Protein AF-D2H8Y7-F1 (afdb_monomer_lite)

Radius of gyration: 18.87 Å; chains: 1; bounding box: 43×29×47 Å

pLDDT: mean 90.61, std 8.82, range [58.47, 97.81]

InterPro domains:
  IPR017942 Lipid-binding serum glycoprotein, N-terminal [PF01273] (3-90)
  IPR017943 Bactericidal permeability-increasing protein, alpha/beta domain superfamily [SSF55394] (4-90)
  IPR051902 BPI fold-containing superfamily member [PTHR47015] (2-90)

Structure (mmCIF, N/CA/C/O backbone):
data_AF-D2H8Y7-F1
#
_entry.id   AF-D2H8Y7-F1
#
loop_
_atom_site.group_PDB
_atom_site.id
_atom_site.type_symbol
_atom_site.label_atom_id
_atom_site.label_alt_id
_atom_site.label_comp_id
_atom_site.label_asym_id
_atom_site.label_entity_id
_atom_site.label_seq_id
_atom_site.pdbx_PDB_ins_code
_atom_site.Cartn_x
_atom_site.Cartn_y
_atom_site.Cartn_z
_atom_site.occupancy
_atom_site.B_iso_or_equiv
_atom_site.auth_seq_id
_atom_site.auth_comp_id
_atom_site.auth_asym_id
_atom_site.auth_atom_id
_atom_site.pdbx_PDB_model_num
ATOM 1 N N . SER A 1 1 ? 26.439 -0.834 -12.032 1.00 62.72 1 SER A N 1
ATOM 2 C CA . SER A 1 1 ? 26.261 0.595 -11.704 1.00 62.72 1 SER A CA 1
ATOM 3 C C . SER A 1 1 ? 25.076 1.143 -12.485 1.00 62.72 1 SER A C 1
ATOM 5 O O . SER A 1 1 ? 24.891 0.729 -13.626 1.00 62.72 1 SER A O 1
ATOM 7 N N . MET A 1 2 ? 24.253 1.995 -11.877 1.00 65.94 2 MET A N 1
ATOM 8 C CA . MET A 1 2 ? 23.031 2.565 -12.458 1.00 65.94 2 MET A CA 1
ATOM 9 C C . MET A 1 2 ? 23.219 4.073 -12.617 1.00 65.94 2 MET A C 1
ATOM 11 O O . MET A 1 2 ? 23.695 4.715 -11.688 1.00 65.94 2 MET A O 1
ATOM 15 N N . VAL A 1 3 ? 22.866 4.626 -13.779 1.00 80.38 3 VAL A N 1
ATOM 16 C CA . VAL A 1 3 ? 23.055 6.058 -14.070 1.00 80.38 3 VAL A CA 1
ATOM 17 C C . VAL A 1 3 ? 21.851 6.867 -13.610 1.00 80.38 3 VAL A C 1
ATOM 19 O O . VAL A 1 3 ? 22.005 7.925 -13.011 1.00 80.38 3 VAL A O 1
ATOM 22 N N . SER A 1 4 ? 20.642 6.377 -13.887 1.00 88.25 4 SER A N 1
ATOM 23 C CA . SER A 1 4 ? 19.407 7.054 -13.494 1.00 88.25 4 SER A CA 1
ATOM 24 C C . SER A 1 4 ? 18.221 6.096 -13.406 1.00 88.25 4 SER A C 1
ATOM 26 O O . SER A 1 4 ? 18.195 5.045 -14.053 1.00 88.25 4 SER A O 1
ATOM 28 N N . VAL A 1 5 ? 17.225 6.494 -12.610 1.00 92.06 5 VAL A N 1
ATOM 29 C CA . VAL A 1 5 ? 15.903 5.862 -12.537 1.00 92.06 5 VAL A CA 1
ATOM 30 C C . VAL A 1 5 ? 14.855 6.921 -12.808 1.00 92.06 5 VAL A C 1
ATOM 32 O O . VAL A 1 5 ? 14.822 7.951 -12.137 1.00 92.06 5 VAL A O 1
ATOM 35 N N . LYS A 1 6 ? 13.973 6.659 -13.769 1.00 94.00 6 LYS A N 1
ATOM 36 C CA . LYS A 1 6 ? 12.800 7.492 -14.032 1.00 94.00 6 LYS A CA 1
ATOM 37 C C . LYS A 1 6 ? 11.532 6.703 -13.734 1.00 94.00 6 LYS A C 1
ATOM 39 O O . LYS A 1 6 ? 11.275 5.682 -14.375 1.00 94.00 6 LYS A O 1
ATOM 44 N N . ILE A 1 7 ? 10.734 7.200 -12.795 1.00 95.50 7 ILE A N 1
ATOM 45 C CA . ILE A 1 7 ? 9.415 6.650 -12.470 1.00 95.50 7 ILE A CA 1
ATOM 46 C C . ILE A 1 7 ? 8.396 7.216 -13.461 1.00 95.50 7 ILE A C 1
ATOM 48 O O . ILE A 1 7 ? 8.373 8.416 -13.728 1.00 95.50 7 ILE A O 1
ATOM 52 N N . THR A 1 8 ? 7.579 6.345 -14.041 1.00 96.25 8 THR A N 1
ATOM 53 C CA . THR A 1 8 ? 6.555 6.693 -15.034 1.00 96.25 8 THR A CA 1
ATOM 54 C C . THR A 1 8 ? 5.303 5.857 -14.820 1.00 96.25 8 THR A C 1
ATOM 56 O O . THR A 1 8 ? 5.338 4.865 -14.092 1.00 96.25 8 THR A O 1
ATOM 59 N N . ASN A 1 9 ? 4.221 6.249 -15.489 1.00 96.31 9 ASN A N 1
ATOM 60 C CA . ASN A 1 9 ? 2.954 5.525 -15.524 1.00 96.31 9 ASN A CA 1
ATOM 61 C C . ASN A 1 9 ? 2.441 5.160 -14.117 1.00 96.31 9 ASN A C 1
ATOM 63 O O . ASN A 1 9 ? 2.223 3.977 -13.852 1.00 96.31 9 ASN A O 1
ATOM 67 N N . PRO A 1 10 ? 2.293 6.140 -13.202 1.00 97.12 10 PRO A N 1
ATOM 68 C CA . PRO A 1 10 ? 1.683 5.871 -11.912 1.00 97.12 10 PRO A CA 1
ATOM 69 C C . PRO A 1 10 ? 0.223 5.462 -12.111 1.00 97.12 10 PRO A C 1
ATOM 71 O O . PRO A 1 10 ? -0.512 6.081 -12.882 1.00 97.12 10 PRO A O 1
ATOM 74 N N . GLN A 1 11 ? -0.183 4.409 -11.417 1.00 97.12 11 GLN A N 1
ATOM 75 C CA . GLN A 1 11 ? -1.530 3.867 -11.447 1.00 97.12 11 GLN A CA 1
ATOM 76 C C . GLN A 1 11 ? -2.009 3.640 -10.023 1.00 97.12 11 GLN A C 1
ATOM 78 O O . GLN A 1 11 ? -1.320 3.016 -9.215 1.00 97.12 11 GLN A O 1
ATOM 83 N N . LEU A 1 12 ? -3.211 4.131 -9.751 1.00 97.50 12 LEU A N 1
ATOM 84 C CA . LEU A 1 12 ? -3.990 3.763 -8.584 1.00 97.50 12 LEU A CA 1
ATOM 85 C C . LEU A 1 12 ? -5.063 2.783 -9.056 1.00 97.50 12 LEU A C 1
ATOM 87 O O . LEU A 1 12 ? -5.860 3.124 -9.931 1.00 97.50 12 LEU A O 1
ATOM 91 N N . LEU A 1 13 ? -5.031 1.561 -8.532 1.00 94.94 13 LEU A N 1
ATOM 92 C CA . LEU A 1 13 ? -6.060 0.563 -8.806 1.00 94.94 13 LEU A CA 1
ATOM 93 C C . LEU A 1 13 ? -7.229 0.738 -7.828 1.00 94.94 13 LEU A C 1
ATOM 95 O O . LEU A 1 13 ? -7.186 1.570 -6.922 1.00 94.94 13 LEU A O 1
ATOM 99 N N . GLU A 1 14 ? -8.281 -0.052 -8.023 1.00 96.31 14 GLU A N 1
ATOM 100 C CA . GLU A 1 14 ? -9.454 -0.043 -7.156 1.00 96.31 14 GLU A CA 1
ATOM 101 C C . GLU A 1 14 ? -9.077 -0.295 -5.689 1.00 96.31 14 GLU A C 1
ATOM 103 O O . GLU A 1 14 ? -8.322 -1.216 -5.366 1.00 96.31 14 GLU A O 1
ATOM 108 N N . LEU A 1 15 ? -9.592 0.556 -4.801 1.00 96.12 15 LEU A N 1
ATOM 109 C CA . LEU A 1 15 ? -9.331 0.463 -3.372 1.00 96.12 15 LEU A CA 1
ATOM 110 C C . LEU A 1 15 ? -10.106 -0.708 -2.771 1.00 96.12 15 LEU A C 1
ATOM 112 O O . LEU A 1 15 ? -11.299 -0.868 -3.013 1.00 96.12 15 LEU A O 1
ATOM 116 N N . GLY A 1 16 ? -9.434 -1.488 -1.930 1.00 95.31 16 GLY A N 1
ATOM 117 C CA . GLY A 1 16 ? -10.090 -2.490 -1.097 1.00 95.31 16 GLY A CA 1
ATOM 118 C C . GLY A 1 16 ? -10.467 -1.889 0.250 1.00 95.31 16 GLY A C 1
ATOM 119 O O . GLY A 1 16 ? -9.651 -1.195 0.851 1.00 95.31 16 GLY A O 1
ATOM 120 N N . LEU A 1 17 ? -11.662 -2.183 0.751 1.00 95.12 17 LEU A N 1
ATOM 121 C CA . LEU A 1 17 ? -12.081 -1.827 2.106 1.00 95.12 17 LEU A CA 1
ATOM 122 C C . LEU A 1 17 ? -12.565 -3.082 2.818 1.00 95.12 17 LEU A C 1
ATOM 124 O O . LEU A 1 17 ? -13.431 -3.792 2.309 1.00 95.12 17 LEU A O 1
ATOM 128 N N . VAL A 1 18 ? -11.999 -3.353 3.990 1.00 94.81 18 VAL A N 1
ATOM 129 C CA . VAL A 1 18 ? -12.406 -4.475 4.838 1.00 94.81 18 VAL A CA 1
ATOM 130 C C . VAL A 1 18 ? -12.538 -4.005 6.275 1.00 94.81 18 VAL A C 1
ATOM 132 O O . VAL A 1 18 ? -11.683 -3.284 6.785 1.00 94.81 18 VAL A O 1
ATOM 135 N N . GLN A 1 19 ? -13.621 -4.405 6.926 1.00 92.50 19 GLN A N 1
ATOM 136 C CA . GLN A 1 19 ? -13.802 -4.181 8.353 1.00 92.50 19 GLN A CA 1
ATOM 137 C C . GLN A 1 19 ? -13.128 -5.318 9.122 1.00 92.50 19 GLN A C 1
ATOM 139 O O . GLN A 1 19 ? -13.139 -6.470 8.678 1.00 92.50 19 GLN A O 1
ATOM 144 N N . SER A 1 20 ? -12.520 -5.002 10.259 1.00 88.69 20 SER A N 1
ATOM 145 C CA . SER A 1 20 ? -11.977 -6.009 11.161 1.00 88.69 20 SER A CA 1
ATOM 146 C C . SER A 1 20 ? -13.089 -6.902 11.727 1.00 88.69 20 SER A C 1
ATOM 148 O O . SER A 1 20 ? -14.237 -6.463 11.838 1.00 88.69 20 SER A O 1
ATOM 150 N N . PRO A 1 21 ? -12.779 -8.150 12.124 1.00 88.56 21 PRO A N 1
ATOM 151 C CA . PRO A 1 21 ? -13.782 -9.072 12.661 1.00 88.56 21 PRO A CA 1
ATOM 152 C C . PRO A 1 21 ? -14.503 -8.559 13.914 1.00 88.56 21 PRO A C 1
ATOM 154 O O . PRO A 1 21 ? -15.650 -8.921 14.152 1.00 88.56 21 PRO A O 1
ATOM 157 N N . ASP A 1 22 ? -13.836 -7.728 14.715 1.00 87.12 22 ASP A N 1
ATOM 158 C CA . ASP A 1 22 ? -14.399 -7.105 15.914 1.00 87.12 22 ASP A CA 1
ATOM 159 C C . ASP A 1 22 ? -15.235 -5.848 15.609 1.00 87.12 22 ASP A C 1
ATOM 161 O O . ASP A 1 22 ? -15.890 -5.319 16.501 1.00 87.12 22 ASP A O 1
ATOM 165 N N . GLY A 1 23 ? -15.241 -5.374 14.359 1.00 81.94 23 GLY A N 1
ATOM 166 C CA . GLY A 1 23 ? -16.082 -4.277 13.891 1.00 81.94 23 GLY A CA 1
ATOM 167 C C . GLY A 1 23 ? -15.555 -2.869 14.177 1.00 81.94 23 GLY A C 1
ATOM 168 O O . GLY A 1 23 ? -16.145 -1.906 13.685 1.00 81.94 23 GLY A O 1
ATOM 169 N N . HIS A 1 24 ? -14.461 -2.717 14.925 1.00 81.62 24 HIS A N 1
ATOM 170 C CA . HIS A 1 24 ? -13.976 -1.401 15.361 1.00 81.62 24 HIS A CA 1
ATOM 171 C C . HIS A 1 24 ? -12.940 -0.772 14.426 1.00 81.62 24 HIS A C 1
ATOM 173 O O . HIS A 1 24 ? -12.764 0.447 14.456 1.00 81.62 24 HIS A O 1
ATOM 179 N N . HIS A 1 25 ? -12.279 -1.572 13.589 1.00 84.69 25 HIS A N 1
ATOM 180 C CA . HIS A 1 25 ? -11.218 -1.118 12.698 1.00 84.69 25 HIS A CA 1
ATOM 181 C C . HIS A 1 25 ? -11.652 -1.260 11.239 1.00 84.69 25 HIS A C 1
ATOM 183 O O . HIS A 1 25 ? -12.291 -2.236 10.837 1.00 84.69 25 HIS A O 1
ATOM 189 N N . LEU A 1 26 ? -11.286 -0.278 10.421 1.00 94.12 26 LEU A N 1
ATOM 190 C CA . LEU A 1 26 ? -11.461 -0.330 8.976 1.00 94.12 26 LEU A CA 1
ATOM 191 C C . LEU A 1 26 ? -10.079 -0.329 8.328 1.00 94.12 26 LEU A C 1
ATOM 193 O O . LEU A 1 26 ? -9.285 0.571 8.573 1.00 94.12 26 LEU A O 1
ATOM 197 N N . TYR A 1 27 ? -9.792 -1.310 7.481 1.00 95.44 27 TYR A N 1
ATOM 198 C CA . TYR A 1 27 ? -8.545 -1.370 6.728 1.00 95.44 27 TYR A CA 1
ATOM 199 C C . TYR A 1 27 ? -8.802 -1.049 5.259 1.00 95.44 27 TYR A C 1
ATOM 201 O O . TYR A 1 27 ? -9.592 -1.713 4.582 1.00 95.44 27 TYR A O 1
ATOM 209 N N . ALA A 1 28 ? -8.093 -0.045 4.756 1.00 96.38 28 ALA A N 1
ATOM 210 C CA . ALA A 1 28 ? -8.035 0.295 3.348 1.00 96.38 28 ALA A CA 1
ATOM 211 C C . ALA A 1 28 ? -6.790 -0.328 2.710 1.00 96.38 28 ALA A C 1
ATOM 213 O O . ALA A 1 28 ? -5.669 -0.149 3.184 1.00 96.38 28 ALA A O 1
ATOM 214 N N . THR A 1 29 ? -6.977 -1.046 1.608 1.00 96.94 29 THR A N 1
ATOM 215 C CA . THR A 1 29 ? -5.890 -1.467 0.723 1.00 96.94 29 THR A CA 1
ATOM 216 C C . THR A 1 29 ? -5.818 -0.497 -0.443 1.00 96.94 29 THR A C 1
ATOM 218 O O . THR A 1 29 ? -6.793 -0.340 -1.173 1.00 96.94 29 THR A O 1
ATOM 221 N N . ILE A 1 30 ? -4.656 0.122 -0.625 1.00 97.81 30 ILE A N 1
ATOM 222 C CA . ILE A 1 30 ? -4.339 1.067 -1.693 1.00 97.81 30 ILE A CA 1
ATOM 223 C C . ILE A 1 30 ? -3.359 0.363 -2.642 1.00 97.81 30 ILE A C 1
ATOM 225 O O . ILE A 1 30 ? -2.157 0.323 -2.355 1.00 97.81 30 ILE A O 1
ATOM 229 N N . PRO A 1 31 ? -3.832 -0.252 -3.740 1.00 97.12 31 PRO A N 1
ATOM 230 C CA . PRO A 1 31 ? -2.963 -0.943 -4.675 1.00 97.12 31 PRO A CA 1
ATOM 231 C C . PRO A 1 31 ? -2.400 0.056 -5.689 1.00 97.12 31 PRO A C 1
ATOM 233 O O . PRO A 1 31 ? -3.131 0.758 -6.391 1.00 97.12 31 PRO A O 1
ATOM 236 N N . LEU A 1 32 ? -1.077 0.108 -5.761 1.00 97.12 32 LEU A N 1
ATOM 237 C CA . LEU A 1 32 ? -0.296 1.021 -6.581 1.00 97.12 32 LEU A CA 1
ATOM 238 C C . LEU A 1 32 ? 0.458 0.247 -7.662 1.00 97.12 32 LEU A C 1
ATOM 240 O O . LEU A 1 32 ? 1.020 -0.823 -7.415 1.00 97.12 32 LEU A O 1
ATOM 244 N N . GLY A 1 33 ? 0.517 0.827 -8.856 1.00 97.06 33 GLY A N 1
ATOM 245 C CA . GLY A 1 33 ? 1.358 0.379 -9.960 1.00 97.06 33 GLY A CA 1
ATOM 246 C C . GLY A 1 33 ? 2.252 1.513 -10.456 1.00 97.06 33 GLY A C 1
ATOM 247 O O . GLY A 1 33 ? 1.791 2.640 -10.602 1.00 97.06 33 GLY A O 1
ATOM 248 N N . ILE A 1 34 ? 3.525 1.234 -10.728 1.00 97.31 34 ILE A N 1
ATOM 249 C CA . ILE A 1 34 ? 4.458 2.177 -11.366 1.00 97.31 34 ILE A CA 1
ATOM 250 C C . ILE A 1 34 ? 5.355 1.442 -12.366 1.00 97.31 34 ILE A C 1
ATOM 252 O O . ILE A 1 34 ? 5.559 0.234 -12.275 1.00 97.31 34 ILE A O 1
ATOM 256 N N . THR A 1 35 ? 5.941 2.175 -13.311 1.00 96.94 35 THR A N 1
ATOM 257 C CA . THR A 1 35 ? 7.007 1.662 -14.183 1.00 96.94 35 THR A CA 1
ATOM 258 C C . THR A 1 35 ? 8.319 2.381 -13.890 1.00 96.94 35 THR A C 1
ATOM 260 O O . THR A 1 35 ? 8.401 3.605 -14.030 1.00 96.94 35 THR A O 1
ATOM 263 N N . LEU A 1 36 ? 9.356 1.629 -13.521 1.00 94.88 36 LEU A N 1
ATOM 264 C CA . LEU A 1 36 ? 10.721 2.130 -13.371 1.00 94.88 36 LEU A CA 1
ATOM 265 C C . LEU A 1 36 ? 11.469 1.974 -14.693 1.00 94.88 36 LEU A C 1
ATOM 267 O O . LEU A 1 36 ? 11.568 0.875 -15.234 1.00 94.88 36 LEU A O 1
ATOM 271 N N . ASN A 1 37 ? 12.031 3.067 -15.195 1.00 92.62 37 ASN A N 1
ATOM 272 C CA . ASN A 1 37 ? 12.933 3.057 -16.338 1.00 92.62 37 ASN A CA 1
ATOM 273 C C . ASN A 1 37 ? 14.353 3.250 -15.818 1.00 92.62 37 ASN A C 1
ATOM 275 O O . ASN A 1 37 ? 14.691 4.331 -15.330 1.00 92.62 37 ASN A O 1
ATOM 279 N N . VAL A 1 38 ? 15.161 2.201 -15.895 1.00 90.81 38 VAL A N 1
ATOM 280 C CA . VAL A 1 38 ? 16.504 2.154 -15.329 1.00 90.81 38 VAL A CA 1
ATOM 281 C C . VAL A 1 38 ? 17.527 2.271 -16.451 1.00 90.81 38 VAL A C 1
ATOM 283 O O . VAL A 1 38 ? 17.621 1.404 -17.322 1.00 90.81 38 VAL A O 1
ATOM 286 N N . ASN A 1 39 ? 18.303 3.352 -16.427 1.00 86.38 39 ASN A N 1
ATOM 287 C CA . ASN A 1 39 ? 19.400 3.556 -17.360 1.00 86.38 39 ASN A CA 1
ATOM 288 C C . ASN A 1 39 ? 20.676 2.936 -16.783 1.00 86.38 39 ASN A C 1
ATOM 290 O O . ASN A 1 39 ? 21.176 3.384 -15.745 1.00 86.38 39 ASN A O 1
ATOM 294 N N . THR A 1 40 ? 21.203 1.902 -17.438 1.00 81.12 40 THR A N 1
ATOM 295 C CA . THR A 1 40 ? 22.447 1.245 -17.017 1.00 81.12 40 THR A CA 1
ATOM 296 C C . THR A 1 40 ? 23.501 1.362 -18.119 1.00 81.12 40 THR A C 1
ATOM 298 O O . THR A 1 40 ? 23.160 1.191 -19.288 1.00 81.12 40 THR A O 1
ATOM 301 N N . PRO A 1 41 ? 24.783 1.611 -17.786 1.00 74.81 41 PRO A N 1
ATOM 302 C CA . PRO A 1 41 ? 25.844 1.708 -18.792 1.00 74.81 41 PRO A CA 1
ATOM 303 C C . PRO A 1 41 ? 26.092 0.378 -19.519 1.00 74.81 41 PRO A C 1
ATOM 305 O O . PRO A 1 41 ? 26.562 0.367 -20.648 1.00 74.81 41 PRO A O 1
ATOM 308 N N . LEU A 1 42 ? 25.793 -0.741 -18.850 1.00 70.12 42 LEU A N 1
ATOM 309 C CA . LEU A 1 42 ? 26.133 -2.098 -19.284 1.00 70.12 42 LEU A CA 1
ATOM 310 C C . LEU A 1 42 ? 25.130 -2.691 -20.280 1.00 70.12 42 LEU A C 1
ATOM 312 O O . LEU A 1 42 ? 25.529 -3.467 -21.138 1.00 70.12 42 LEU A O 1
ATOM 316 N N . ALA A 1 43 ? 23.840 -2.353 -20.177 1.00 64.88 43 ALA A N 1
ATOM 317 C CA . ALA A 1 43 ? 22.809 -2.991 -21.000 1.00 64.88 43 ALA A CA 1
ATOM 318 C C . ALA A 1 43 ? 22.694 -2.402 -22.418 1.00 64.88 43 ALA A C 1
ATOM 320 O O . ALA A 1 43 ? 21.948 -2.937 -23.234 1.00 64.88 43 ALA A O 1
ATOM 321 N N . GLY A 1 44 ? 23.339 -1.261 -22.707 1.00 66.62 44 GLY A N 1
ATOM 322 C CA . GLY A 1 44 ? 23.166 -0.519 -23.969 1.00 66.62 44 GLY A CA 1
ATOM 323 C C . GLY A 1 44 ? 21.715 -0.095 -24.268 1.00 66.62 44 GLY A C 1
ATOM 324 O O . GLY A 1 44 ? 21.430 0.452 -25.332 1.00 66.62 44 GLY A O 1
ATOM 325 N N . ARG A 1 45 ? 20.783 -0.369 -23.346 1.00 72.44 45 ARG A N 1
ATOM 326 C CA . ARG A 1 45 ? 19.332 -0.260 -23.481 1.00 72.44 45 ARG A CA 1
ATOM 327 C C . ARG A 1 45 ? 18.708 0.114 -22.139 1.00 72.44 45 ARG A C 1
ATOM 329 O O . ARG A 1 45 ? 19.213 -0.226 -21.070 1.00 72.44 45 ARG A O 1
ATOM 336 N N . LEU A 1 46 ? 17.582 0.815 -22.218 1.00 81.62 46 LEU A N 1
ATOM 337 C CA . LEU A 1 46 ? 16.772 1.197 -21.067 1.00 81.62 46 LEU A CA 1
ATOM 338 C C . LEU A 1 46 ? 16.024 -0.030 -20.527 1.00 81.62 46 LEU A C 1
ATOM 340 O O . LEU A 1 46 ? 15.183 -0.590 -21.231 1.00 81.62 46 LEU A O 1
ATOM 344 N N . LEU A 1 47 ? 16.286 -0.413 -19.277 1.00 90.25 47 LEU A N 1
ATOM 345 C CA . LEU A 1 47 ? 15.544 -1.485 -18.613 1.00 90.25 47 LEU A CA 1
ATOM 346 C C . LEU A 1 47 ? 14.211 -0.936 -18.102 1.00 90.25 47 LEU A C 1
ATOM 348 O O . LEU A 1 47 ? 14.179 0.101 -17.440 1.00 90.25 47 LEU A O 1
ATOM 352 N N . LYS A 1 48 ? 13.108 -1.630 -18.389 1.00 93.00 48 LYS A N 1
ATOM 353 C CA . LYS A 1 48 ? 11.773 -1.261 -17.899 1.00 93.00 48 LYS A CA 1
ATOM 354 C C . LYS A 1 48 ? 11.283 -2.293 -16.896 1.00 93.00 48 LYS A C 1
ATOM 356 O O . LYS A 1 48 ? 11.153 -3.461 -17.245 1.00 93.00 48 LYS A O 1
ATOM 361 N N . LEU A 1 49 ? 10.986 -1.860 -15.676 1.00 94.12 49 LEU A N 1
ATOM 362 C CA . LEU A 1 49 ? 10.452 -2.701 -14.608 1.00 94.12 49 LEU A CA 1
ATOM 363 C C . LEU A 1 49 ? 9.028 -2.250 -14.281 1.00 94.12 49 LEU A C 1
ATOM 365 O O . LEU A 1 49 ? 8.824 -1.085 -13.944 1.00 94.12 49 LEU A O 1
ATOM 369 N N . ALA A 1 50 ? 8.055 -3.153 -14.344 1.00 96.25 50 ALA A N 1
ATOM 370 C CA . ALA A 1 50 ? 6.754 -2.931 -13.725 1.00 96.25 50 ALA A CA 1
ATOM 371 C C . ALA A 1 50 ? 6.863 -3.238 -12.236 1.00 96.25 50 ALA A C 1
ATOM 373 O O . ALA A 1 50 ? 7.358 -4.299 -11.859 1.00 96.25 50 ALA A O 1
ATOM 374 N N . VAL A 1 51 ? 6.379 -2.324 -11.404 1.00 96.44 51 VAL A N 1
ATOM 375 C CA . VAL A 1 51 ? 6.316 -2.495 -9.957 1.00 96.44 51 VAL A CA 1
ATOM 376 C C . VAL A 1 51 ? 4.867 -2.388 -9.520 1.00 96.44 51 VAL A C 1
ATOM 378 O O . VAL A 1 51 ? 4.179 -1.434 -9.878 1.00 96.44 51 VAL A O 1
ATOM 381 N N . LYS A 1 52 ? 4.416 -3.362 -8.735 1.00 96.88 52 LYS A N 1
ATOM 382 C CA . LYS A 1 52 ? 3.143 -3.316 -8.015 1.00 96.88 52 LYS A CA 1
ATOM 383 C C . LYS A 1 52 ? 3.426 -3.347 -6.523 1.00 96.88 52 LYS A C 1
ATOM 385 O O . LYS A 1 52 ? 4.316 -4.075 -6.086 1.00 96.88 52 LYS A O 1
ATOM 390 N N . LEU A 1 53 ? 2.688 -2.555 -5.763 1.00 95.94 53 LEU A N 1
ATOM 391 C CA . LEU A 1 53 ? 2.810 -2.459 -4.316 1.00 95.94 53 LEU A CA 1
ATOM 392 C C . LEU A 1 53 ? 1.437 -2.179 -3.729 1.00 95.94 53 LEU A C 1
ATOM 394 O O . LEU A 1 53 ? 0.704 -1.356 -4.262 1.00 95.94 53 LEU A O 1
ATOM 398 N N . ASN A 1 54 ? 1.122 -2.793 -2.597 1.00 96.44 54 ASN A N 1
ATOM 399 C CA . ASN A 1 54 ? -0.062 -2.424 -1.836 1.00 96.44 54 ASN A CA 1
ATOM 400 C C . ASN A 1 54 ? 0.360 -1.705 -0.562 1.00 96.44 54 ASN A C 1
ATOM 402 O O . ASN A 1 54 ? 1.295 -2.140 0.113 1.00 96.44 54 ASN A O 1
ATOM 406 N N . ILE A 1 55 ? -0.355 -0.635 -0.234 1.00 96.88 55 ILE A N 1
ATOM 407 C CA . ILE A 1 55 ? -0.321 -0.012 1.086 1.00 96.88 55 ILE A CA 1
ATOM 408 C C . ILE A 1 55 ? -1.584 -0.440 1.827 1.00 96.88 55 ILE A C 1
ATOM 410 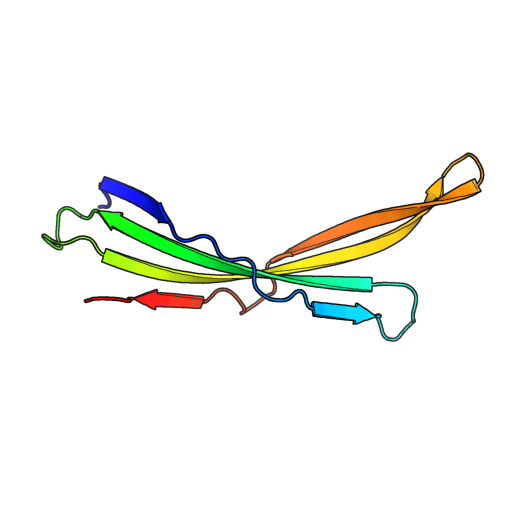O O . ILE A 1 55 ? -2.677 -0.399 1.265 1.00 96.88 55 ILE A O 1
ATOM 414 N N . THR A 1 56 ? -1.436 -0.866 3.072 1.00 96.75 56 THR A N 1
ATOM 415 C CA . THR A 1 56 ? -2.538 -1.103 3.998 1.00 96.75 56 THR A CA 1
ATOM 416 C C . THR A 1 56 ? -2.562 0.046 4.994 1.00 96.75 56 THR A C 1
ATOM 418 O O . THR A 1 56 ? -1.565 0.300 5.667 1.00 96.75 56 THR A O 1
ATOM 421 N N . ALA A 1 57 ? -3.695 0.736 5.058 1.00 96.88 57 ALA A N 1
ATOM 422 C CA . ALA A 1 57 ? -3.951 1.831 5.976 1.00 96.88 57 ALA A CA 1
ATOM 423 C C . ALA A 1 57 ? -5.100 1.453 6.907 1.00 96.88 57 ALA A C 1
ATOM 425 O O . ALA A 1 57 ? -6.192 1.115 6.454 1.00 96.88 57 ALA A O 1
ATOM 426 N N . GLU A 1 58 ? -4.853 1.515 8.203 1.00 95.75 58 GLU A N 1
ATOM 427 C CA . GLU A 1 58 ? -5.872 1.422 9.232 1.00 95.75 58 GLU A CA 1
ATOM 428 C C . GLU A 1 58 ? -6.570 2.773 9.399 1.00 95.75 58 GLU A C 1
ATOM 430 O O . GLU A 1 58 ? -5.937 3.829 9.450 1.00 95.75 58 GLU A O 1
ATOM 435 N N . ILE A 1 59 ? -7.892 2.739 9.491 1.00 94.94 59 ILE A N 1
ATOM 436 C CA . ILE A 1 59 ? -8.752 3.894 9.699 1.00 94.94 59 ILE A CA 1
ATOM 437 C C . ILE A 1 59 ? -9.441 3.704 11.046 1.00 94.94 59 ILE A C 1
ATOM 439 O O . ILE A 1 59 ? -10.186 2.744 11.252 1.00 94.94 59 ILE A O 1
ATOM 443 N N . LEU A 1 60 ? -9.191 4.648 11.948 1.00 92.62 60 LEU A N 1
ATOM 444 C CA . LEU A 1 60 ? -9.690 4.644 13.317 1.00 92.62 60 LEU A CA 1
ATOM 445 C C . LEU A 1 60 ? -10.734 5.744 13.498 1.00 92.62 60 LEU A C 1
ATOM 447 O O . LEU A 1 60 ? -10.563 6.861 13.008 1.00 92.62 60 LEU A O 1
ATOM 451 N N . ALA A 1 61 ? -11.796 5.450 14.245 1.00 91.56 61 ALA A N 1
ATOM 452 C CA . ALA A 1 61 ? -12.747 6.456 14.700 1.00 91.56 61 ALA A CA 1
ATOM 453 C C . ALA A 1 61 ? -12.336 6.958 16.089 1.00 91.56 61 ALA A C 1
ATOM 455 O O . ALA A 1 61 ? -12.374 6.211 17.065 1.00 91.56 61 ALA A O 1
ATOM 456 N N . VAL A 1 62 ? -11.964 8.233 16.193 1.00 92.19 62 VAL A N 1
ATOM 457 C CA . VAL A 1 62 ? -11.544 8.859 17.455 1.00 92.19 62 VAL A CA 1
ATOM 458 C C . VAL A 1 62 ? -12.452 10.026 17.808 1.00 92.19 62 VAL A C 1
ATOM 460 O O . VAL A 1 62 ? -12.954 10.736 16.937 1.00 92.19 62 VAL A O 1
ATOM 463 N N . LYS A 1 63 ? -12.670 10.243 19.103 1.00 95.69 63 LYS A N 1
ATOM 464 C CA . LYS A 1 63 ? -13.451 11.370 19.614 1.00 95.69 63 LYS A CA 1
ATOM 465 C C . LYS A 1 63 ? -12.494 12.490 20.017 1.00 95.69 63 LYS A C 1
ATOM 467 O O . LYS A 1 63 ? -11.554 12.242 20.764 1.00 95.69 63 LYS A O 1
ATOM 472 N N . ASN A 1 64 ? -12.714 13.704 19.523 1.00 93.56 64 ASN A N 1
ATOM 473 C CA . ASN A 1 64 ? -11.925 14.863 19.941 1.00 93.56 64 ASN A CA 1
ATOM 474 C C . ASN A 1 64 ? -12.394 15.410 21.305 1.00 93.56 64 ASN A C 1
ATOM 476 O O . ASN A 1 64 ? -13.392 14.950 21.862 1.00 93.56 64 ASN A O 1
ATOM 480 N N . GLU A 1 65 ? -11.699 16.425 21.822 1.00 94.88 65 GLU A N 1
ATOM 481 C CA . GLU A 1 65 ? -11.999 17.050 23.122 1.00 94.88 65 GLU A CA 1
ATOM 482 C C . GLU A 1 65 ? -13.419 17.635 23.206 1.00 94.88 65 GLU A C 1
ATOM 484 O O . GLU A 1 65 ? -14.036 17.614 24.266 1.00 94.88 65 GLU A O 1
ATOM 489 N N . GLN A 1 66 ? -13.980 18.104 22.084 1.00 96.44 66 GLN A N 1
ATOM 490 C CA . GLN A 1 66 ? -15.359 18.610 22.009 1.00 96.44 66 GLN A CA 1
ATOM 491 C C . GLN A 1 66 ? -16.402 17.495 21.842 1.00 96.44 66 GLN A C 1
ATOM 493 O O . GLN A 1 66 ? -17.591 17.759 21.674 1.00 96.44 66 GLN A O 1
ATOM 498 N N . GLY A 1 67 ? -15.975 16.236 21.844 1.00 94.50 67 GLY A N 1
ATOM 499 C CA . GLY A 1 67 ? -16.852 15.088 21.731 1.00 94.50 67 GLY A CA 1
ATOM 500 C C . GLY A 1 67 ? -17.270 14.708 20.303 1.00 94.50 67 GLY A C 1
ATOM 501 O O . GLY A 1 67 ? -18.133 13.845 20.140 1.00 94.50 67 GLY A O 1
ATOM 502 N N . LYS A 1 68 ? -16.677 15.312 19.271 1.00 96.62 68 LYS A N 1
ATOM 503 C CA . LYS A 1 68 ? -16.947 15.020 17.856 1.00 96.62 68 LYS A CA 1
A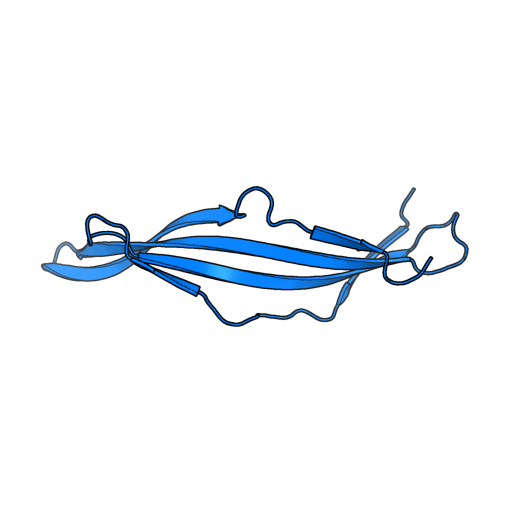TOM 504 C C . LYS A 1 68 ? -16.098 13.844 17.371 1.00 96.62 68 LYS A C 1
ATOM 506 O O . LYS A 1 68 ? -14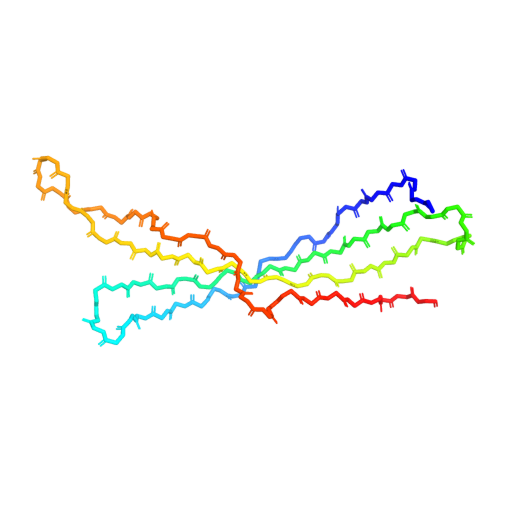.908 13.776 17.669 1.00 96.62 68 LYS A O 1
ATOM 511 N N . ILE A 1 69 ? -16.710 12.941 16.607 1.00 94.06 69 ILE A N 1
ATOM 512 C CA . ILE A 1 69 ? -16.037 11.782 16.005 1.00 94.06 69 ILE A CA 1
ATOM 513 C C . ILE A 1 69 ? -15.307 12.212 14.727 1.00 94.06 69 ILE A C 1
ATOM 515 O O . ILE A 1 69 ? -15.880 12.918 13.895 1.00 94.06 69 ILE A O 1
ATOM 519 N N . HIS A 1 70 ? -14.066 11.754 14.569 1.00 94.44 70 HIS A N 1
ATOM 520 C CA . HIS A 1 70 ? -13.227 11.934 13.386 1.00 94.44 70 HIS A CA 1
ATOM 521 C C . HIS A 1 70 ? -12.654 10.595 12.943 1.00 94.44 70 HIS A C 1
ATOM 523 O O . HIS A 1 70 ? -12.328 9.752 13.777 1.00 94.44 70 HIS A O 1
ATOM 529 N N . LEU A 1 71 ? -12.507 10.424 11.631 1.00 93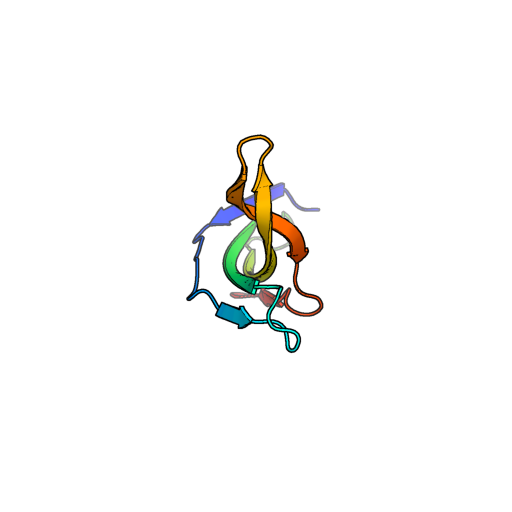.19 71 LEU A N 1
ATOM 530 C CA . LEU A 1 71 ? -11.744 9.319 11.067 1.00 93.19 71 LEU A CA 1
ATOM 531 C C . LEU A 1 71 ? -10.293 9.761 10.919 1.00 93.19 71 LEU A C 1
ATOM 533 O O . LEU A 1 71 ? -10.019 10.791 10.302 1.00 93.19 71 LEU A O 1
ATOM 537 N N . VAL A 1 72 ? -9.379 8.994 11.497 1.00 93.75 72 VAL A N 1
ATOM 538 C CA . VAL A 1 72 ? -7.942 9.274 11.476 1.00 93.75 72 VAL A CA 1
ATOM 539 C C . VAL A 1 72 ? -7.173 8.062 10.973 1.00 93.75 72 VAL A C 1
ATOM 541 O O . VAL A 1 72 ? -7.658 6.932 11.034 1.00 93.75 72 VAL A O 1
ATOM 544 N N . LEU A 1 73 ? -5.972 8.313 10.458 1.00 95.75 73 LEU A N 1
ATOM 545 C CA . LEU A 1 73 ? -5.051 7.270 10.030 1.00 95.75 73 LEU A CA 1
ATOM 546 C C . LEU A 1 73 ? -4.392 6.642 11.267 1.00 95.75 73 LEU A C 1
ATOM 548 O O . LEU A 1 73 ? -3.775 7.357 12.057 1.00 95.75 73 LEU A O 1
ATOM 552 N N . GLY A 1 74 ? -4.560 5.331 11.424 1.00 93.81 74 GLY A N 1
ATOM 553 C CA . GLY A 1 74 ? -3.812 4.496 12.362 1.00 93.81 74 GLY A CA 1
ATOM 554 C C . GLY A 1 74 ? -2.524 3.988 11.716 1.00 93.81 74 GLY A C 1
ATOM 555 O O . GLY A 1 74 ? -1.789 4.755 11.086 1.00 93.81 74 GLY A O 1
ATOM 556 N N . ASP A 1 75 ? -2.268 2.685 11.823 1.00 94.38 75 ASP A N 1
ATOM 557 C CA . ASP A 1 75 ? -1.121 2.069 11.159 1.00 94.38 75 ASP A CA 1
ATOM 558 C C . ASP A 1 75 ? -1.207 2.186 9.630 1.00 94.38 75 ASP A C 1
ATOM 560 O O . ASP A 1 75 ? -2.213 1.860 8.999 1.00 94.38 75 ASP A O 1
ATOM 564 N N . CYS A 1 76 ? -0.113 2.626 9.009 1.00 96.25 76 CYS A N 1
ATOM 565 C CA . CYS A 1 76 ? 0.008 2.727 7.560 1.00 96.25 76 CYS A CA 1
ATOM 566 C C . CYS A 1 76 ? 1.318 2.089 7.117 1.00 96.25 76 CYS A C 1
ATOM 568 O O . CYS A 1 76 ? 2.406 2.596 7.397 1.00 96.25 76 CYS A O 1
ATOM 570 N N . THR A 1 77 ? 1.218 0.953 6.437 1.00 96.00 77 THR A N 1
ATOM 571 C CA . THR A 1 77 ? 2.383 0.156 6.056 1.00 96.00 77 THR A CA 1
ATOM 572 C C . THR A 1 77 ? 2.203 -0.469 4.685 1.00 96.00 77 THR A C 1
ATOM 574 O O . THR A 1 77 ? 1.098 -0.578 4.158 1.00 96.00 77 THR A O 1
ATOM 577 N N . HIS A 1 78 ? 3.301 -0.904 4.083 1.00 91.75 78 HIS A N 1
ATOM 578 C CA . HIS A 1 78 ? 3.215 -1.733 2.893 1.00 91.75 78 HIS A CA 1
ATOM 579 C C . HIS A 1 78 ? 2.718 -3.132 3.269 1.00 91.75 78 HIS A C 1
ATOM 581 O O . HIS A 1 78 ? 3.120 -3.701 4.284 1.00 91.75 78 HIS A O 1
ATOM 587 N N . SER A 1 79 ? 1.861 -3.717 2.437 1.00 88.06 79 SER A N 1
ATOM 588 C CA . SER A 1 79 ? 1.363 -5.068 2.679 1.00 88.06 79 SER A CA 1
ATOM 589 C C . SER A 1 79 ? 2.488 -6.095 2.439 1.00 88.06 79 SER A C 1
ATOM 591 O O . SER A 1 79 ? 3.049 -6.133 1.333 1.00 88.06 79 SER A O 1
ATOM 593 N N . PRO A 1 80 ? 2.809 -6.968 3.413 1.00 86.50 80 PRO A N 1
ATOM 594 C CA . PRO A 1 80 ? 3.829 -8.000 3.241 1.00 86.50 80 PRO A CA 1
ATOM 595 C C . PRO A 1 80 ? 3.566 -8.884 2.012 1.00 86.50 80 PRO A C 1
ATOM 597 O O . PRO A 1 80 ? 2.429 -9.267 1.734 1.00 86.50 80 PRO A O 1
ATOM 600 N N . GLY A 1 81 ? 4.616 -9.185 1.242 1.00 88.38 81 GLY A N 1
ATOM 601 C CA . GLY A 1 81 ? 4.534 -10.046 0.052 1.00 88.38 81 GLY A CA 1
ATOM 602 C C . GLY A 1 81 ? 3.780 -9.455 -1.150 1.00 88.38 81 GLY A C 1
ATOM 603 O O . GLY A 1 81 ? 3.570 -10.155 -2.138 1.00 88.38 81 GLY A O 1
ATOM 604 N N . ARG A 1 82 ? 3.362 -8.181 -1.100 1.00 88.50 82 ARG A N 1
ATOM 605 C CA . ARG A 1 82 ? 2.650 -7.515 -2.210 1.00 88.50 82 ARG A CA 1
ATOM 606 C C . ARG A 1 82 ? 3.537 -6.660 -3.108 1.00 88.50 82 ARG A C 1
ATOM 608 O O . ARG A 1 82 ? 3.048 -6.166 -4.119 1.00 88.50 82 ARG A O 1
ATOM 615 N N . LEU A 1 83 ? 4.821 -6.515 -2.780 1.00 93.56 83 LEU A N 1
ATOM 616 C CA . LEU A 1 83 ? 5.796 -5.948 -3.704 1.00 93.56 83 LEU A CA 1
ATOM 617 C C . LEU A 1 83 ? 6.076 -6.962 -4.817 1.00 93.56 83 LEU A C 1
ATOM 619 O O . LEU A 1 83 ? 6.629 -8.031 -4.567 1.00 93.56 83 LEU A O 1
ATOM 623 N N . GLN A 1 84 ? 5.713 -6.614 -6.044 1.00 94.50 84 GLN A N 1
ATOM 624 C CA . GLN A 1 84 ? 6.038 -7.393 -7.235 1.00 94.50 84 GLN A CA 1
ATOM 625 C C . GLN A 1 84 ? 6.837 -6.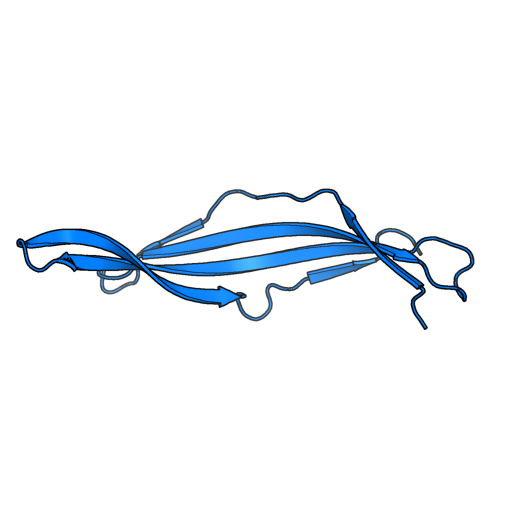521 -8.187 1.00 94.50 84 GLN A C 1
ATOM 627 O O . GLN A 1 84 ? 6.439 -5.393 -8.470 1.00 94.50 84 GLN A O 1
ATOM 632 N N . ILE A 1 85 ? 7.951 -7.048 -8.686 1.00 94.25 85 ILE A N 1
ATOM 633 C CA . ILE A 1 85 ? 8.817 -6.376 -9.652 1.00 94.25 85 ILE A CA 1
ATOM 634 C C . ILE A 1 85 ? 8.981 -7.324 -10.836 1.00 94.25 85 ILE A C 1
ATOM 636 O O . ILE A 1 85 ? 9.413 -8.462 -10.662 1.00 94.25 85 ILE A O 1
ATOM 640 N N . SER A 1 86 ? 8.628 -6.876 -12.037 1.00 94.44 86 SER A N 1
ATOM 641 C CA . SER A 1 86 ? 8.723 -7.678 -13.260 1.00 94.44 86 SER A CA 1
ATOM 642 C C . SER A 1 86 ? 9.470 -6.915 -14.344 1.00 94.44 86 SER A C 1
ATOM 644 O O . SER A 1 86 ? 9.180 -5.746 -14.596 1.00 94.44 86 SER A O 1
ATOM 646 N N . LEU A 1 87 ? 10.419 -7.577 -15.006 1.00 92.75 87 LEU A N 1
ATOM 647 C CA . LEU A 1 87 ? 11.107 -7.025 -16.169 1.00 92.75 87 LEU A CA 1
ATOM 648 C C . LEU A 1 87 ? 10.158 -7.053 -17.371 1.00 92.75 87 LEU A C 1
ATOM 650 O O . LEU A 1 87 ? 9.684 -8.115 -17.759 1.00 92.75 87 LEU A O 1
ATOM 654 N N . LEU A 1 88 ? 9.860 -5.881 -17.932 1.00 87.19 88 LEU A N 1
ATOM 655 C CA . LEU A 1 88 ? 8.922 -5.744 -19.048 1.00 87.19 88 LEU A CA 1
ATOM 656 C C . LEU A 1 88 ? 9.578 -6.012 -20.399 1.00 87.19 88 LEU A C 1
ATOM 658 O O . LEU A 1 88 ? 8.910 -6.515 -21.288 1.00 87.19 88 LEU A O 1
ATOM 662 N N . ASN A 1 89 ? 10.862 -5.678 -20.542 1.00 73.06 89 ASN A N 1
ATOM 663 C CA . ASN A 1 89 ? 11.659 -5.953 -21.734 1.00 73.06 89 ASN A CA 1
ATOM 664 C C . ASN A 1 89 ? 13.089 -6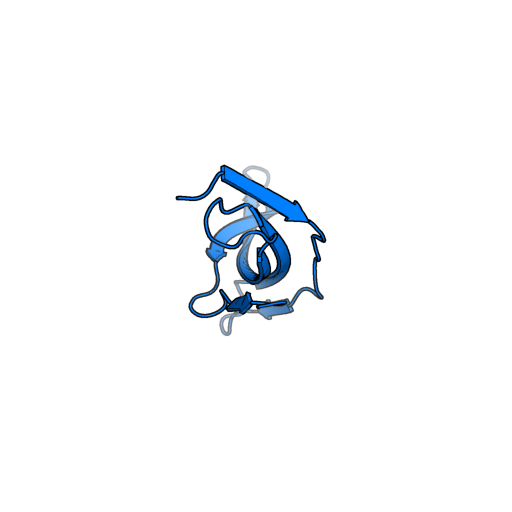.300 -21.296 1.00 73.06 89 ASN A C 1
ATOM 666 O O . ASN A 1 89 ? 13.719 -5.493 -20.603 1.00 73.06 89 ASN A O 1
ATOM 670 N N . GLY A 1 90 ? 13.562 -7.480 -21.696 1.00 58.47 90 GLY A N 1
ATOM 671 C CA . GLY A 1 90 ? 14.961 -7.912 -21.644 1.00 58.47 90 GLY A CA 1
ATOM 672 C C . GLY A 1 90 ? 15.551 -7.954 -23.045 1.00 58.47 90 GLY A C 1
ATOM 673 O O . GLY A 1 90 ? 14.783 -8.264 -23.983 1.00 58.47 90 GLY A O 1
#

Secondary structure (DSSP, 8-state):
---EEEEEEEEE-PPEEEE-TTSS-EEEEEEEEEEEEEE-SSSSSEEEEEEEEEEEEEEEEEE-TTS-EEEEEEEEEEPTT--EEEEEE-

Foldseek 3Di:
DWDDKDKDDKDWDDKDWDADPVRFKIKIKTKIWIWIFIHDPPPVDTWIKIWIWIKIWIWGWDADPVRDTDTDTDDIGIDPPGTDIDTPDD

Sequence (90 aa):
SMVSVKITNPQLLELGLVQSPDGHHLYATIPLGITLNVNTPLAGRLLKLAVKLNITAEILAVKNEQGKIHLVLGDCTHSPGRLQISLLNG

Organism: Ailuropoda melanoleuca (NCBI:txid9646)